Protein AF-A0A7W0VH31-F1 (afdb_monomer_lite)

Structure (mmCIF, N/CA/C/O backbone):
data_AF-A0A7W0VH31-F1
#
_entry.id   AF-A0A7W0VH31-F1
#
loop_
_atom_site.group_PDB
_atom_site.id
_atom_site.type_symbol
_atom_site.label_atom_id
_atom_site.label_alt_id
_atom_site.label_comp_id
_atom_site.label_asym_id
_atom_site.label_entity_id
_atom_site.label_seq_id
_atom_site.pdbx_PDB_ins_code
_atom_site.Cartn_x
_atom_site.Cartn_y
_atom_site.Cartn_z
_atom_site.occupancy
_atom_site.B_iso_or_equiv
_atom_site.auth_seq_id
_atom_site.auth_comp_id
_atom_site.auth_asym_id
_atom_site.auth_atom_id
_atom_site.pdbx_PDB_model_num
ATOM 1 N N . MET A 1 1 ? -45.702 10.920 49.585 1.00 60.50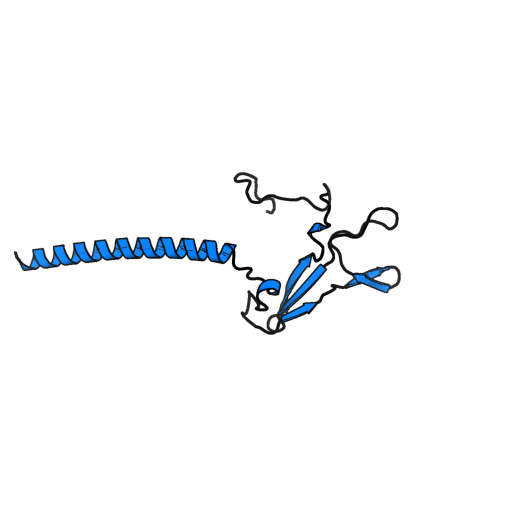 1 MET A N 1
ATOM 2 C CA . MET A 1 1 ? -44.792 11.987 49.099 1.00 60.50 1 MET A CA 1
ATOM 3 C C . MET A 1 1 ? -43.338 11.525 49.019 1.00 60.50 1 MET A C 1
ATOM 5 O O . MET A 1 1 ? -42.729 11.800 47.999 1.00 60.50 1 MET A O 1
ATOM 9 N N . ALA A 1 2 ? -42.807 10.772 49.992 1.00 59.66 2 ALA A N 1
ATOM 10 C CA . ALA A 1 2 ? -41.424 10.267 49.955 1.00 59.66 2 ALA A CA 1
ATOM 11 C C . ALA A 1 2 ? -41.092 9.397 48.720 1.00 59.66 2 ALA A C 1
ATOM 13 O O . ALA A 1 2 ? -40.072 9.598 48.079 1.00 59.66 2 ALA A O 1
ATOM 14 N N . GLU A 1 3 ? -41.989 8.497 48.310 1.00 61.94 3 GLU A N 1
ATOM 15 C CA . GLU A 1 3 ? -41.738 7.532 47.221 1.00 61.94 3 GLU A CA 1
ATOM 16 C C . GLU A 1 3 ? -41.593 8.152 45.815 1.00 61.94 3 GLU A C 1
ATOM 18 O O . GLU A 1 3 ? -41.022 7.541 44.917 1.00 61.94 3 GLU A O 1
ATOM 23 N N . ARG A 1 4 ? -42.108 9.373 45.614 1.00 68.00 4 ARG A N 1
ATOM 24 C CA . ARG A 1 4 ? -41.952 10.130 44.360 1.00 68.00 4 ARG A CA 1
ATOM 25 C C . ARG A 1 4 ? -40.615 10.884 44.332 1.00 68.00 4 ARG A C 1
ATOM 27 O O . ARG A 1 4 ? -39.985 10.930 43.289 1.00 68.00 4 ARG A O 1
ATOM 34 N N . SER A 1 5 ? -40.161 11.356 45.498 1.00 66.94 5 SER A N 1
ATOM 35 C CA . SER A 1 5 ? -38.860 12.016 45.696 1.00 66.94 5 SER A CA 1
ATOM 36 C C . SER A 1 5 ? -37.687 11.076 45.407 1.00 66.94 5 SER A C 1
ATOM 38 O O . SER A 1 5 ? -36.781 11.453 44.678 1.00 66.94 5 SER A O 1
ATOM 40 N N . TYR A 1 6 ? -37.748 9.829 45.894 1.00 66.94 6 TYR A N 1
ATOM 41 C CA . TYR A 1 6 ? -36.705 8.826 45.632 1.00 66.94 6 TYR A CA 1
ATOM 42 C C . TYR A 1 6 ? -36.579 8.480 44.140 1.00 66.94 6 TYR A C 1
ATOM 44 O O . TYR A 1 6 ? -35.477 8.390 43.616 1.00 66.94 6 TYR A O 1
ATOM 52 N N . ARG A 1 7 ? -37.703 8.373 43.417 1.00 78.69 7 ARG A N 1
ATOM 53 C CA . ARG A 1 7 ? -37.676 8.106 41.967 1.00 78.69 7 ARG A CA 1
ATOM 54 C C . ARG A 1 7 ? -37.123 9.282 41.163 1.00 78.69 7 ARG A C 1
ATOM 56 O O . ARG A 1 7 ? -36.464 9.059 40.154 1.00 78.69 7 ARG A O 1
ATOM 63 N N . ASP A 1 8 ? -37.395 10.514 41.585 1.00 82.38 8 ASP A N 1
ATOM 64 C CA . ASP A 1 8 ? -36.890 11.707 40.901 1.00 82.38 8 ASP A CA 1
ATOM 65 C C . ASP A 1 8 ? -35.369 11.867 41.102 1.00 82.38 8 ASP A C 1
ATOM 67 O O . ASP A 1 8 ? -34.663 12.236 40.160 1.00 82.38 8 ASP A O 1
ATOM 71 N N . GLU A 1 9 ? -34.852 11.507 42.282 1.00 83.00 9 GLU A N 1
ATOM 72 C CA . GLU A 1 9 ? -33.411 11.445 42.571 1.00 83.00 9 GLU A CA 1
ATOM 73 C C . GLU A 1 9 ? -32.706 10.352 41.752 1.00 83.00 9 GLU A C 1
ATOM 75 O O . GLU A 1 9 ? -31.686 10.626 41.116 1.00 83.00 9 GLU A O 1
ATOM 80 N N . ASP A 1 10 ? -33.294 9.156 41.661 1.00 89.12 10 ASP A N 1
ATOM 81 C CA . ASP A 1 10 ? -32.757 8.059 40.847 1.00 89.12 10 ASP A CA 1
ATOM 82 C C . ASP A 1 10 ? -32.737 8.412 39.348 1.00 89.12 10 ASP A C 1
ATOM 84 O O . ASP A 1 10 ? -31.766 8.142 38.639 1.00 89.12 10 ASP A O 1
ATOM 88 N N . ILE A 1 11 ? -33.786 9.073 38.846 1.00 90.75 11 ILE A N 1
ATOM 89 C CA . ILE A 1 11 ? -33.857 9.523 37.447 1.00 90.75 11 ILE A CA 1
ATOM 90 C C . ILE A 1 11 ? -32.797 10.596 37.161 1.00 90.75 11 ILE A C 1
ATOM 92 O O . ILE A 1 11 ? -32.194 10.589 36.083 1.00 90.75 11 ILE A O 1
ATOM 96 N N . ALA A 1 12 ? -32.553 11.519 38.093 1.00 90.50 12 ALA A N 1
ATOM 97 C CA . ALA A 1 12 ? -31.506 12.530 37.955 1.00 90.50 12 ALA A CA 1
ATOM 98 C C . ALA A 1 12 ? -30.097 11.910 37.961 1.00 90.50 12 ALA A C 1
ATOM 100 O O . ALA A 1 12 ? -29.257 12.283 37.132 1.00 90.50 12 ALA A O 1
ATOM 101 N N . ALA A 1 13 ? -29.855 10.927 38.832 1.00 92.12 13 ALA A N 1
ATOM 102 C CA . ALA A 1 13 ? -28.597 10.185 38.877 1.00 92.12 13 ALA A CA 1
ATOM 103 C C . ALA A 1 13 ? -28.344 9.430 37.561 1.00 92.12 13 ALA A C 1
ATOM 105 O O . ALA A 1 13 ? -27.297 9.606 36.936 1.00 92.12 13 ALA A O 1
ATOM 106 N N . LEU A 1 14 ? -29.344 8.692 37.069 1.00 92.25 14 LEU A N 1
ATOM 107 C CA . LEU A 1 14 ? -29.249 7.943 35.811 1.00 92.25 14 LEU A CA 1
ATOM 108 C C . LEU A 1 14 ? -29.029 8.847 34.590 1.00 92.25 14 LEU A C 1
ATOM 110 O O . LEU A 1 14 ? -28.305 8.480 33.665 1.00 92.25 14 LEU A O 1
ATOM 114 N N . ARG A 1 15 ? -29.630 10.043 34.564 1.00 94.69 15 ARG A N 1
ATOM 115 C CA . ARG A 1 15 ? -29.394 11.026 33.491 1.00 94.69 15 ARG A CA 1
ATOM 116 C C . ARG A 1 15 ? -27.954 11.526 33.487 1.00 94.69 15 ARG A C 1
ATOM 118 O O . ARG A 1 15 ? -27.352 11.607 32.421 1.00 94.69 15 ARG A O 1
ATOM 125 N N . THR A 1 16 ? -27.411 11.801 34.668 1.00 94.88 16 THR A N 1
ATOM 126 C CA . THR A 1 16 ? -26.021 12.244 34.831 1.00 94.88 16 THR A CA 1
ATOM 127 C C . THR A 1 16 ? -25.046 11.166 34.357 1.00 94.88 16 THR A C 1
ATOM 129 O O . THR A 1 16 ? -24.107 11.453 33.616 1.00 94.88 16 THR A O 1
ATOM 132 N N . GLU A 1 17 ? -25.304 9.909 34.714 1.00 94.69 17 GLU A N 1
ATOM 133 C CA . GLU A 1 17 ? -24.481 8.777 34.288 1.00 94.69 17 GLU A CA 1
ATOM 134 C C . GLU A 1 17 ? -24.564 8.534 32.772 1.00 94.69 17 GLU A C 1
ATOM 136 O O . GLU A 1 17 ? -23.543 8.318 32.119 1.00 94.69 17 GLU A O 1
ATOM 141 N N . LEU A 1 18 ? -25.754 8.661 32.173 1.00 96.00 18 LEU A N 1
ATOM 142 C CA . LEU A 1 18 ? -25.927 8.578 30.718 1.00 96.00 18 LEU A CA 1
ATOM 143 C C . LEU A 1 18 ? -25.160 9.670 29.969 1.00 96.00 18 LEU A C 1
ATOM 145 O O . LEU A 1 18 ? -24.614 9.411 28.897 1.00 96.00 18 LEU A O 1
ATOM 149 N N . GLU A 1 19 ? -25.127 10.886 30.503 1.00 96.00 19 GLU A N 1
ATOM 150 C CA . GLU A 1 19 ? -24.404 12.004 29.898 1.00 96.00 19 GLU A CA 1
ATOM 151 C C . GLU A 1 19 ? -22.886 11.793 29.984 1.00 96.00 19 GLU A C 1
ATOM 153 O O . GLU A 1 19 ? -22.181 11.947 28.983 1.00 96.00 19 GLU A O 1
ATOM 158 N N . ALA A 1 20 ? -22.398 11.310 31.130 1.00 94.00 20 ALA A N 1
ATOM 159 C CA . ALA A 1 20 ? -21.000 10.927 31.310 1.00 94.00 20 ALA A CA 1
ATOM 160 C C . ALA A 1 20 ? -20.581 9.787 30.362 1.00 94.00 20 ALA A C 1
ATOM 162 O O . ALA A 1 20 ? -19.540 9.873 29.705 1.00 94.00 20 ALA A O 1
ATOM 163 N N . LEU A 1 21 ? -21.412 8.747 30.225 1.00 95.62 21 LEU A N 1
ATOM 164 C CA . LEU A 1 21 ? -21.158 7.633 29.308 1.00 95.62 21 LEU A CA 1
ATOM 165 C C . LEU A 1 21 ? -21.167 8.079 27.843 1.00 95.62 21 LEU A C 1
ATOM 167 O O . LEU A 1 21 ? -20.303 7.661 27.074 1.00 95.62 21 LEU A O 1
ATOM 171 N N . ARG A 1 22 ? -22.093 8.958 27.442 1.00 96.81 22 ARG A N 1
ATOM 172 C CA . ARG A 1 22 ? -22.106 9.538 26.086 1.00 96.81 22 ARG A CA 1
ATOM 173 C C . ARG A 1 22 ? -20.844 10.348 25.806 1.00 96.81 22 ARG A C 1
ATOM 175 O O . ARG A 1 22 ? -20.280 10.219 24.720 1.00 96.81 22 ARG A O 1
ATOM 182 N N . GLY A 1 23 ? -20.378 11.122 26.787 1.00 94.69 23 GLY A N 1
ATOM 183 C CA . GLY A 1 23 ? -19.105 11.834 26.711 1.00 94.69 23 GLY A CA 1
ATOM 184 C C . GLY A 1 23 ? -17.933 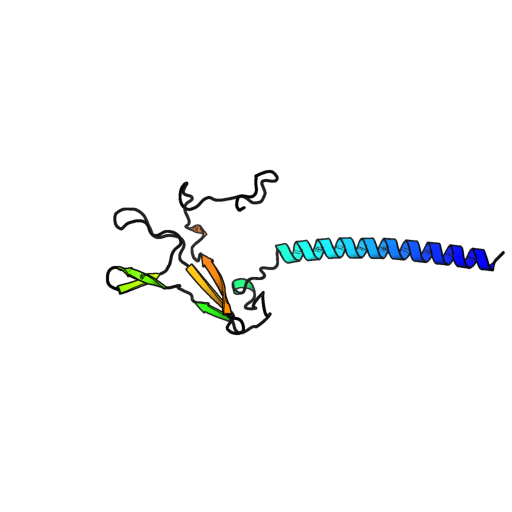10.878 26.487 1.00 94.69 23 GLY A C 1
ATOM 185 O O . GLY A 1 23 ? -17.191 11.037 25.519 1.00 94.69 23 GLY A O 1
ATOM 186 N N . LEU A 1 24 ? -17.824 9.826 27.303 1.00 94.62 24 LEU A N 1
ATOM 187 C CA . LEU A 1 24 ? -16.785 8.798 27.165 1.00 94.62 24 LEU A CA 1
ATOM 188 C C . LEU A 1 24 ? -16.815 8.103 25.800 1.00 94.62 24 LEU A C 1
ATOM 190 O O . LEU A 1 24 ? -15.768 7.949 25.177 1.00 94.62 24 LEU A O 1
ATOM 194 N N . VAL A 1 25 ? -17.998 7.729 25.305 1.00 96.56 25 VAL A N 1
ATOM 195 C CA . VAL A 1 25 ? -18.150 7.110 23.979 1.00 96.56 25 VAL A CA 1
ATOM 196 C C . VAL A 1 25 ? -17.692 8.058 22.871 1.00 96.56 25 VAL A C 1
ATOM 198 O O . VAL A 1 25 ? -17.008 7.618 21.952 1.00 96.56 25 VAL A O 1
ATOM 201 N N . SER A 1 26 ? -18.012 9.353 22.960 1.00 93.19 26 SER A N 1
ATOM 202 C CA . SER A 1 26 ? -17.573 10.332 21.956 1.00 93.19 26 SER A CA 1
ATOM 203 C C . SER A 1 26 ? -16.051 10.503 21.924 1.00 93.19 26 SER A C 1
ATOM 205 O O . SER A 1 26 ? -15.456 10.555 20.847 1.00 93.19 26 SER A O 1
ATOM 207 N N . THR A 1 27 ? -15.408 10.515 23.095 1.00 94.69 27 THR A N 1
ATOM 208 C CA . THR A 1 27 ? -13.949 10.576 23.215 1.00 94.69 27 THR A CA 1
ATOM 209 C C . THR A 1 27 ? -13.307 9.321 22.641 1.00 94.69 27 THR A C 1
ATOM 211 O O . THR A 1 27 ? -12.380 9.417 21.840 1.00 94.69 27 THR A O 1
ATOM 214 N N . LEU A 1 28 ? -13.841 8.148 22.986 1.00 92.88 28 LEU A N 1
ATOM 215 C CA . LEU A 1 28 ? -13.322 6.875 22.501 1.00 92.88 28 LEU A CA 1
ATOM 216 C C . LEU A 1 28 ? -13.483 6.741 20.977 1.00 92.88 28 LEU A C 1
ATOM 218 O O . LEU A 1 28 ? -12.573 6.253 20.315 1.00 92.88 28 LEU A O 1
ATOM 222 N N . ASP A 1 29 ? -14.594 7.212 20.398 1.00 90.44 29 ASP A N 1
ATOM 223 C CA . ASP A 1 29 ? -14.788 7.237 18.939 1.00 90.44 29 ASP A CA 1
ATOM 224 C C . ASP A 1 29 ? -13.747 8.133 18.253 1.00 90.44 29 ASP A C 1
ATOM 226 O O . ASP A 1 29 ? -13.148 7.746 17.249 1.00 90.44 29 ASP A O 1
ATOM 230 N N . ALA A 1 30 ? -13.462 9.306 18.826 1.00 84.25 30 ALA A N 1
ATOM 231 C CA . ALA A 1 30 ? -12.433 10.204 18.310 1.00 84.25 30 ALA A CA 1
ATOM 232 C C . ALA A 1 30 ? -11.027 9.586 18.398 1.00 84.25 30 ALA A C 1
ATOM 234 O O . ALA A 1 30 ? -10.243 9.699 17.454 1.00 84.25 30 ALA A O 1
ATOM 235 N N . GLU A 1 31 ? -10.707 8.905 19.497 1.00 83.88 31 GLU A N 1
ATOM 236 C CA . GLU A 1 31 ? -9.436 8.198 19.669 1.00 83.88 31 GLU A CA 1
ATOM 237 C C . GLU A 1 31 ? -9.299 7.019 18.706 1.00 83.88 31 GLU A C 1
ATOM 239 O O . GLU A 1 31 ? -8.253 6.869 18.078 1.00 83.88 31 GLU A O 1
ATOM 244 N N . VAL A 1 32 ? -10.357 6.227 18.516 1.00 83.00 32 VAL A N 1
ATOM 245 C CA . VAL A 1 32 ? -10.380 5.129 17.541 1.00 83.00 32 VAL A CA 1
ATOM 246 C C . VAL A 1 32 ? -10.202 5.659 16.122 1.00 83.00 32 VAL A C 1
ATOM 248 O O . VAL A 1 32 ? -9.420 5.083 15.372 1.00 83.00 32 VAL A O 1
ATOM 251 N N . ARG A 1 33 ? -10.851 6.769 15.750 1.00 75.56 33 ARG A N 1
ATOM 252 C CA . ARG A 1 33 ? -10.660 7.401 14.432 1.00 75.56 33 ARG A CA 1
ATOM 253 C C . ARG A 1 33 ? -9.227 7.881 14.229 1.00 75.56 33 ARG A C 1
ATOM 255 O O . ARG A 1 33 ? -8.645 7.599 13.186 1.00 75.56 33 ARG A O 1
ATOM 262 N N . ARG A 1 34 ? -8.631 8.548 15.223 1.00 69.75 34 ARG A N 1
ATOM 263 C CA . ARG A 1 34 ? -7.219 8.970 15.163 1.00 69.75 34 ARG A CA 1
ATOM 264 C C . ARG A 1 34 ? -6.276 7.771 15.092 1.00 69.75 34 ARG A C 1
ATOM 266 O O . ARG A 1 34 ? -5.345 7.762 14.298 1.00 69.75 34 ARG A O 1
ATOM 273 N N . ALA A 1 35 ? -6.535 6.726 15.874 1.00 65.75 35 ALA A N 1
ATOM 274 C CA . ALA A 1 35 ? -5.757 5.496 15.819 1.00 65.75 35 ALA A CA 1
ATOM 275 C C . ALA A 1 35 ? -5.895 4.815 14.450 1.00 65.75 35 ALA A C 1
ATOM 277 O O . ALA A 1 35 ? -4.899 4.396 13.883 1.00 65.75 35 ALA A O 1
ATOM 278 N N . GLN A 1 36 ? -7.089 4.761 13.861 1.00 64.62 36 GLN A N 1
ATOM 279 C CA . GLN A 1 36 ? -7.296 4.236 12.508 1.00 64.62 36 GLN A CA 1
ATOM 280 C C . GLN A 1 36 ? -6.590 5.063 11.426 1.00 64.62 36 GLN A C 1
ATOM 282 O O . GLN A 1 36 ? -6.187 4.493 10.418 1.00 64.62 36 GLN A O 1
ATOM 287 N N . GLN A 1 37 ? -6.412 6.371 11.633 1.00 59.75 37 GLN A N 1
ATOM 288 C CA . GLN A 1 37 ? -5.629 7.230 10.737 1.00 59.75 37 GLN A CA 1
ATOM 289 C C . GLN A 1 37 ? -4.116 6.952 10.813 1.00 59.75 37 GLN A C 1
ATOM 291 O O . GLN A 1 37 ? -3.419 7.181 9.831 1.00 59.75 37 GLN A O 1
ATOM 296 N N . HIS A 1 38 ? -3.611 6.437 11.942 1.00 51.03 38 HIS A N 1
ATOM 297 C CA . HIS A 1 38 ? -2.178 6.180 12.166 1.00 51.03 38 HIS A CA 1
ATOM 298 C C . HIS A 1 38 ? -1.774 4.700 12.161 1.00 51.03 38 HIS A C 1
ATOM 300 O O . HIS A 1 38 ? -0.592 4.375 12.076 1.00 51.03 38 HIS A O 1
ATOM 306 N N . VAL A 1 39 ? -2.729 3.783 12.282 1.00 58.53 39 VAL A N 1
ATOM 307 C CA . VAL A 1 39 ? -2.474 2.351 12.179 1.00 58.53 39 VAL A CA 1
ATOM 308 C C . VAL A 1 39 ? -2.409 2.035 10.692 1.00 58.53 39 VAL A C 1
ATOM 310 O O . VAL A 1 39 ? -3.441 1.949 10.036 1.00 58.53 39 VAL A O 1
ATOM 313 N N . ASP A 1 40 ? -1.199 1.849 10.164 1.00 61.72 40 ASP A N 1
ATOM 314 C CA . ASP A 1 40 ? -0.958 1.326 8.818 1.00 61.72 40 ASP A CA 1
ATOM 315 C C . ASP A 1 40 ? -1.647 -0.040 8.671 1.00 61.72 40 ASP A C 1
ATOM 317 O O . ASP A 1 40 ? -1.038 -1.082 8.905 1.00 61.72 40 ASP A O 1
ATOM 321 N N . LEU A 1 41 ? -2.940 -0.064 8.317 1.00 75.19 41 LEU A N 1
ATOM 322 C CA . LEU A 1 41 ? -3.772 -1.262 8.100 1.00 75.19 41 LEU A CA 1
ATOM 323 C C . LEU A 1 41 ? -3.396 -1.987 6.799 1.00 75.19 41 LEU A C 1
ATOM 325 O O . LEU A 1 41 ? -4.243 -2.533 6.089 1.00 75.19 41 LEU A O 1
ATOM 329 N N . THR A 1 42 ? -2.119 -1.949 6.461 1.00 89.44 42 THR A N 1
ATOM 330 C CA . THR A 1 42 ? -1.566 -2.476 5.232 1.00 89.44 42 THR A CA 1
ATOM 331 C C . THR A 1 42 ? -0.915 -3.814 5.529 1.00 89.44 42 THR A C 1
ATOM 333 O O . THR A 1 42 ? -0.366 -4.064 6.609 1.00 89.44 42 THR A O 1
ATOM 336 N N . MET A 1 43 ? -0.955 -4.707 4.551 1.00 93.88 43 MET A N 1
ATOM 337 C CA . MET A 1 43 ? -0.232 -5.967 4.627 1.00 93.88 43 MET A CA 1
ATOM 338 C C . MET A 1 43 ? 1.278 -5.738 4.727 1.00 93.88 43 MET A C 1
ATOM 340 O O . MET A 1 43 ? 1.951 -6.538 5.371 1.00 93.88 43 MET A O 1
ATOM 344 N N . ARG A 1 44 ? 1.790 -4.634 4.166 1.00 92.69 44 ARG A N 1
ATOM 345 C CA . ARG A 1 44 ? 3.192 -4.215 4.289 1.00 92.69 44 ARG A CA 1
ATOM 346 C C . ARG A 1 44 ? 3.590 -3.926 5.736 1.00 92.69 44 ARG A C 1
ATOM 348 O O . ARG A 1 44 ? 4.612 -4.430 6.188 1.00 92.69 44 ARG A O 1
ATOM 355 N N . GLY A 1 45 ? 2.783 -3.152 6.462 1.00 89.62 45 GLY A N 1
ATOM 356 C CA . GLY A 1 45 ? 3.090 -2.752 7.837 1.00 89.62 45 GLY A CA 1
ATOM 357 C C . GLY A 1 45 ? 2.831 -3.844 8.877 1.00 89.62 45 GLY A C 1
ATOM 358 O O . GLY A 1 45 ? 3.557 -3.942 9.862 1.00 89.62 45 GLY A O 1
ATOM 359 N N . GLN A 1 46 ? 1.809 -4.684 8.673 1.00 89.81 46 GLN A N 1
ATOM 360 C CA . GLN A 1 46 ? 1.317 -5.593 9.723 1.00 89.81 46 GLN A CA 1
ATOM 361 C C . GLN A 1 46 ? 1.426 -7.083 9.400 1.00 89.81 46 GLN A C 1
ATOM 363 O O . GLN A 1 46 ? 1.109 -7.911 10.258 1.00 89.81 46 GLN A O 1
ATOM 368 N N . LEU A 1 47 ? 1.786 -7.450 8.164 1.00 93.25 47 LEU A N 1
ATOM 369 C CA . LEU A 1 47 ? 1.727 -8.832 7.667 1.00 93.25 47 LEU A CA 1
ATOM 370 C C . LEU A 1 47 ? 0.378 -9.510 7.979 1.00 93.25 47 LEU A C 1
ATOM 372 O O . LEU A 1 47 ? 0.287 -10.705 8.279 1.00 93.25 47 LEU A O 1
ATOM 376 N N . ARG A 1 48 ? -0.701 -8.725 7.897 1.00 94.00 48 ARG A N 1
ATOM 377 C CA . ARG A 1 48 ? -2.072 -9.169 8.134 1.00 94.00 48 ARG A CA 1
ATOM 378 C C . ARG A 1 48 ? -3.008 -8.563 7.102 1.00 94.00 48 ARG A C 1
ATOM 380 O O . ARG A 1 48 ? -2.984 -7.366 6.852 1.00 94.00 48 ARG A O 1
ATOM 387 N N . CYS A 1 49 ? -3.862 -9.396 6.518 1.00 93.56 49 CYS A N 1
ATOM 388 C CA . CYS A 1 49 ? -4.811 -8.954 5.506 1.00 93.56 49 CYS A CA 1
ATOM 389 C C . CYS A 1 49 ? -5.932 -8.113 6.126 1.00 93.56 49 CYS A C 1
ATOM 391 O O . CYS A 1 49 ? -6.643 -8.592 7.011 1.00 93.56 49 CYS A O 1
ATOM 393 N N . ARG A 1 50 ? -6.154 -6.903 5.608 1.00 90.75 50 ARG A N 1
ATOM 394 C CA . ARG A 1 50 ? -7.253 -6.029 6.048 1.00 90.75 50 ARG A CA 1
ATOM 395 C C . ARG A 1 50 ? -8.652 -6.558 5.718 1.00 90.75 50 ARG A C 1
ATOM 397 O O . ARG A 1 50 ? -9.591 -6.268 6.448 1.00 90.75 50 ARG A O 1
ATOM 404 N N . ALA A 1 51 ? -8.791 -7.368 4.664 1.00 90.56 51 ALA A N 1
ATOM 405 C CA . ALA A 1 51 ? -10.084 -7.918 4.251 1.00 90.56 51 ALA A CA 1
ATOM 406 C C . ALA A 1 51 ? -10.495 -9.145 5.081 1.00 90.56 51 ALA A C 1
ATOM 408 O O . ALA A 1 51 ? -11.584 -9.176 5.644 1.00 90.56 51 ALA A O 1
ATOM 409 N N . CYS A 1 52 ? -9.624 -10.156 5.191 1.00 93.25 52 CYS A N 1
ATOM 410 C CA . CYS A 1 52 ? -9.977 -11.437 5.821 1.00 93.25 52 CYS A CA 1
ATOM 411 C C . CYS A 1 52 ? -9.234 -11.725 7.135 1.00 93.25 52 CYS A C 1
ATOM 413 O O . CYS A 1 52 ? -9.399 -12.796 7.716 1.00 93.25 52 CYS A O 1
ATOM 415 N N . ARG A 1 53 ? -8.371 -10.808 7.599 1.00 93.50 53 ARG A N 1
ATOM 416 C CA . ARG A 1 53 ? -7.527 -10.944 8.805 1.00 93.50 53 ARG A CA 1
ATOM 417 C C . ARG A 1 53 ? -6.510 -12.092 8.783 1.00 93.50 53 ARG A C 1
ATOM 419 O O . ARG A 1 53 ? -5.864 -12.323 9.812 1.00 93.50 53 ARG A O 1
ATOM 426 N N . GLY A 1 54 ? -6.345 -12.776 7.648 1.00 94.25 54 GLY A N 1
ATOM 427 C CA . GLY A 1 54 ? -5.355 -13.836 7.445 1.00 94.25 54 GLY A CA 1
ATOM 428 C C . GLY A 1 54 ? -3.918 -13.333 7.607 1.00 94.25 54 GLY A C 1
ATOM 429 O O . GLY A 1 54 ? -3.636 -12.161 7.362 1.00 94.25 54 GLY A O 1
ATOM 430 N N . ARG A 1 55 ? -3.016 -14.225 8.035 1.00 95.94 55 ARG A N 1
ATOM 431 C CA . ARG A 1 55 ? -1.603 -13.914 8.348 1.00 95.94 55 ARG A CA 1
ATOM 432 C C . ARG A 1 55 ? -0.598 -14.497 7.353 1.00 95.94 55 ARG A C 1
ATOM 434 O O . ARG A 1 55 ? 0.596 -14.257 7.465 1.00 95.94 55 ARG A O 1
ATOM 441 N N . ARG A 1 56 ? -1.063 -15.292 6.385 1.00 97.69 56 ARG A N 1
ATOM 442 C CA . ARG A 1 56 ? -0.208 -15.828 5.324 1.00 97.69 56 ARG A CA 1
ATOM 443 C C . ARG A 1 56 ? -0.129 -14.798 4.201 1.00 97.69 56 ARG A C 1
ATOM 445 O O . ARG A 1 56 ? -0.998 -14.777 3.330 1.00 97.69 56 ARG A O 1
ATOM 452 N N . ILE A 1 57 ? 0.871 -13.925 4.271 1.00 98.00 57 ILE A N 1
ATOM 453 C CA . ILE A 1 57 ? 1.097 -12.846 3.305 1.00 98.00 57 ILE A CA 1
ATOM 454 C C . ILE A 1 57 ? 2.315 -13.193 2.450 1.00 98.00 57 ILE A C 1
ATOM 456 O O . ILE A 1 57 ? 3.390 -13.455 2.982 1.00 98.00 57 ILE A O 1
ATOM 460 N N . GLY A 1 58 ? 2.134 -13.232 1.132 1.00 97.94 58 GLY A N 1
ATOM 461 C CA . GLY A 1 58 ? 3.226 -13.307 0.169 1.00 97.94 58 GLY A CA 1
ATOM 462 C C . GLY A 1 58 ? 3.742 -11.908 -0.151 1.00 97.94 58 GLY A C 1
ATOM 463 O O . GLY A 1 58 ? 2.942 -10.998 -0.355 1.00 97.94 58 GLY A O 1
ATOM 464 N N . HIS A 1 59 ? 5.060 -11.740 -0.208 1.00 98.00 59 HIS A N 1
ATOM 465 C CA . HIS A 1 59 ? 5.707 -10.516 -0.680 1.00 98.00 59 HIS A CA 1
ATOM 466 C C . HIS A 1 59 ? 6.320 -10.777 -2.052 1.00 98.00 59 HIS A C 1
ATOM 468 O O . HIS A 1 59 ? 7.078 -11.729 -2.237 1.00 98.00 59 HIS A O 1
ATOM 474 N N . VAL A 1 60 ? 5.959 -9.939 -3.013 1.00 97.31 60 VAL A N 1
ATOM 475 C CA . VAL A 1 60 ? 6.481 -9.941 -4.373 1.00 97.31 60 VAL A CA 1
ATOM 476 C C . VAL A 1 60 ? 7.341 -8.684 -4.507 1.00 97.31 60 VAL A C 1
ATOM 478 O O . VAL A 1 60 ? 6.800 -7.605 -4.750 1.00 97.31 60 VAL A O 1
ATOM 481 N N . PRO A 1 61 ? 8.670 -8.786 -4.332 1.00 95.31 61 PRO A N 1
ATOM 482 C CA . PRO A 1 61 ? 9.544 -7.614 -4.282 1.00 95.31 61 PRO A CA 1
ATOM 483 C C . PRO A 1 61 ? 9.673 -6.900 -5.632 1.00 95.31 61 PRO A C 1
ATOM 485 O O . PRO A 1 61 ? 10.138 -5.765 -5.671 1.00 95.31 61 PRO A O 1
ATOM 488 N N . LYS A 1 62 ? 9.315 -7.570 -6.733 1.00 95.38 62 LYS A N 1
ATOM 489 C CA . LYS A 1 62 ? 9.313 -7.049 -8.104 1.00 95.38 62 LYS A CA 1
ATOM 490 C C . LYS A 1 62 ? 8.073 -7.571 -8.815 1.00 95.38 62 LYS A C 1
ATOM 492 O O . LYS A 1 62 ? 7.967 -8.778 -9.039 1.00 95.38 62 LYS A O 1
ATOM 497 N N . VAL A 1 63 ? 7.145 -6.687 -9.158 1.00 94.75 63 VAL A N 1
ATOM 498 C CA . VAL A 1 63 ? 6.077 -7.026 -10.106 1.00 94.75 63 VAL A CA 1
ATOM 499 C C . VAL A 1 63 ? 6.691 -6.993 -11.498 1.00 94.75 63 VAL A C 1
ATOM 501 O O . VAL A 1 63 ? 7.375 -6.032 -11.824 1.00 94.75 63 VAL A O 1
ATOM 504 N N . LEU A 1 64 ? 6.514 -8.048 -12.289 1.00 93.00 64 LEU A N 1
ATOM 505 C CA . LEU A 1 64 ? 7.107 -8.140 -13.623 1.00 93.00 64 LEU A CA 1
ATOM 506 C C . LEU A 1 64 ? 6.065 -7.812 -14.692 1.00 93.00 64 LEU A C 1
ATOM 508 O O . LEU A 1 64 ? 4.925 -8.265 -14.597 1.00 93.00 64 LEU A O 1
ATOM 512 N N . ASP A 1 65 ? 6.489 -7.076 -15.710 1.00 88.56 65 ASP A N 1
ATOM 513 C CA . ASP A 1 65 ? 5.735 -6.795 -16.929 1.00 88.56 65 ASP A CA 1
ATOM 514 C C . ASP A 1 65 ? 6.485 -7.335 -18.159 1.00 88.56 65 ASP A C 1
ATOM 516 O O . ASP A 1 65 ? 7.676 -7.670 -18.086 1.00 88.56 65 ASP A O 1
ATOM 520 N N . ARG A 1 66 ? 5.789 -7.451 -19.292 1.00 85.69 66 ARG A N 1
ATOM 521 C CA . ARG A 1 66 ? 6.397 -7.855 -20.563 1.00 85.69 66 ARG A CA 1
ATOM 522 C C . ARG A 1 66 ? 7.181 -6.679 -21.145 1.00 85.69 66 ARG A C 1
ATOM 524 O O . ARG A 1 66 ? 6.602 -5.650 -21.476 1.00 85.69 66 ARG A O 1
ATOM 531 N N . GLY A 1 67 ? 8.489 -6.860 -21.274 1.00 79.50 67 GLY A N 1
ATOM 532 C CA . GLY A 1 67 ? 9.387 -5.938 -21.958 1.00 79.50 67 GLY A CA 1
ATOM 533 C C . GLY A 1 67 ? 9.529 -6.251 -23.447 1.00 79.50 67 GLY A C 1
ATOM 534 O O . GLY A 1 67 ? 8.862 -7.132 -24.005 1.00 79.50 67 GLY A O 1
ATOM 535 N N . GLU A 1 68 ? 10.433 -5.526 -24.100 1.00 77.38 68 GLU A N 1
ATOM 536 C CA . GLU A 1 68 ? 10.738 -5.723 -25.516 1.00 77.38 68 GLU A CA 1
ATOM 537 C C . GLU A 1 68 ? 11.359 -7.109 -25.759 1.00 77.38 68 GLU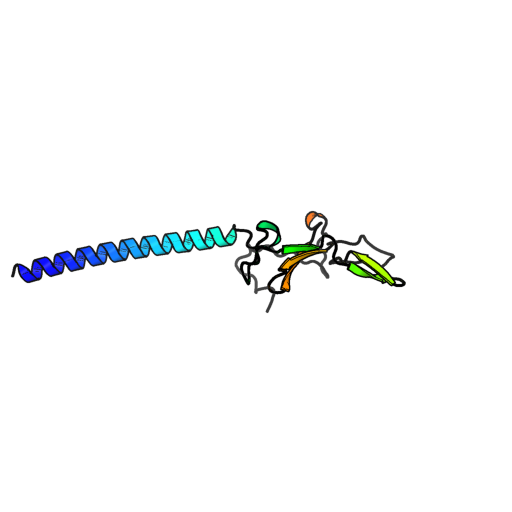 A C 1
ATOM 539 O O . GLU A 1 68 ? 12.135 -7.620 -24.945 1.00 77.38 68 GLU A O 1
ATOM 544 N N . GLY A 1 69 ? 10.980 -7.752 -26.867 1.00 77.88 69 GLY A N 1
ATOM 545 C CA . GLY A 1 69 ? 11.544 -9.043 -27.276 1.00 77.88 69 GLY A CA 1
ATOM 546 C C . GLY A 1 69 ? 11.320 -10.187 -26.280 1.00 77.88 69 GLY A C 1
ATOM 547 O O . GLY A 1 69 ? 12.192 -11.039 -26.140 1.00 77.88 69 GLY A O 1
ATOM 548 N N . ASP A 1 70 ? 10.183 -10.200 -25.575 1.00 79.62 70 ASP A N 1
ATOM 549 C CA . ASP A 1 70 ? 9.844 -11.181 -24.525 1.00 79.62 70 ASP A CA 1
ATOM 550 C C . ASP A 1 70 ? 10.730 -11.136 -23.273 1.00 79.62 70 ASP A C 1
ATOM 552 O O . ASP A 1 70 ? 10.705 -12.053 -22.442 1.00 79.62 70 ASP A O 1
ATOM 556 N N . SER A 1 71 ? 11.470 -10.044 -23.079 1.00 83.31 71 SER A N 1
ATOM 557 C CA . SER A 1 71 ? 12.126 -9.788 -21.801 1.00 83.31 71 SER A CA 1
ATOM 558 C C . SER A 1 71 ? 11.101 -9.592 -20.673 1.00 83.31 71 SER A C 1
ATOM 560 O O . SER A 1 71 ? 9.933 -9.253 -20.886 1.00 83.31 71 SER A O 1
ATOM 562 N N . ARG A 1 72 ? 11.536 -9.853 -19.437 1.00 86.69 72 ARG A N 1
ATOM 563 C CA . ARG A 1 72 ? 10.774 -9.536 -18.226 1.00 86.69 72 ARG A CA 1
ATOM 564 C C . ARG A 1 72 ? 11.409 -8.323 -17.579 1.00 86.69 72 ARG A C 1
ATOM 566 O O . ARG A 1 72 ? 12.581 -8.378 -17.215 1.00 86.69 72 ARG A O 1
ATOM 573 N N . GLU A 1 73 ? 10.626 -7.273 -17.405 1.00 89.12 73 GLU A N 1
ATOM 574 C CA . GLU A 1 73 ? 11.073 -6.030 -16.786 1.00 89.12 73 GLU A CA 1
ATOM 575 C C . GLU A 1 73 ? 10.304 -5.771 -15.498 1.00 89.12 73 GLU A C 1
ATOM 577 O O . GLU A 1 73 ? 9.156 -6.193 -15.360 1.00 89.12 73 GLU A O 1
ATOM 582 N N . ASP A 1 74 ? 10.913 -5.045 -14.563 1.00 91.62 74 ASP A N 1
ATOM 583 C CA . ASP A 1 74 ? 10.185 -4.558 -13.397 1.00 91.62 74 ASP A CA 1
ATOM 584 C 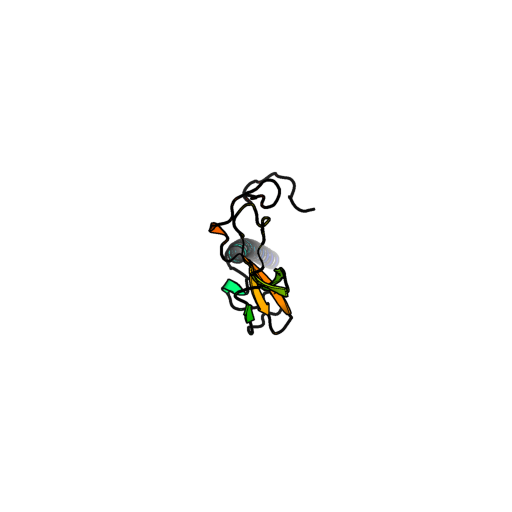C . ASP A 1 74 ? 9.069 -3.601 -13.879 1.00 91.62 74 ASP A C 1
ATOM 586 O O . ASP A 1 74 ? 9.282 -2.699 -14.695 1.00 91.62 74 ASP A O 1
ATOM 590 N N . MET A 1 75 ? 7.852 -3.822 -13.391 1.00 92.50 75 MET A N 1
ATOM 591 C CA . MET A 1 75 ? 6.710 -2.949 -13.618 1.00 92.50 75 MET A CA 1
ATOM 592 C C . MET A 1 75 ? 6.925 -1.652 -12.842 1.00 92.50 75 MET A C 1
ATOM 594 O O . MET A 1 75 ? 7.330 -1.669 -11.676 1.00 92.50 75 MET A O 1
ATOM 598 N N . ALA A 1 76 ? 6.639 -0.531 -13.490 1.00 91.44 76 ALA A N 1
ATOM 599 C CA . ALA A 1 76 ? 6.831 0.799 -12.942 1.00 91.44 76 ALA A CA 1
ATOM 600 C C . ALA A 1 76 ? 5.648 1.689 -13.330 1.00 91.44 76 ALA A C 1
ATOM 602 O O . ALA A 1 76 ? 5.004 1.438 -14.350 1.00 91.44 76 ALA A O 1
ATOM 603 N N . LEU A 1 77 ? 5.359 2.712 -12.525 1.00 89.50 77 LEU A N 1
ATOM 604 C CA . LEU A 1 77 ? 4.292 3.675 -12.820 1.00 89.50 77 LEU A CA 1
ATOM 605 C C . LEU A 1 77 ? 4.579 4.482 -14.087 1.00 89.50 77 LEU A C 1
ATOM 607 O O . LEU A 1 77 ? 3.655 4.817 -14.825 1.00 89.50 77 LEU A O 1
ATOM 611 N N . PHE A 1 78 ? 5.854 4.779 -14.340 1.00 84.75 78 PHE A N 1
ATOM 612 C CA . PHE A 1 78 ? 6.275 5.553 -15.493 1.00 84.75 78 PHE A CA 1
ATOM 613 C C . PHE A 1 78 ? 7.483 4.907 -16.171 1.00 84.75 78 PHE A C 1
ATOM 615 O O . PHE A 1 78 ? 8.559 4.788 -15.584 1.00 84.75 78 PHE A O 1
ATOM 622 N N . LYS A 1 79 ? 7.291 4.502 -17.429 1.00 80.31 79 LYS A N 1
ATOM 623 C CA . LYS A 1 79 ? 8.338 4.019 -18.332 1.00 80.31 79 LYS A CA 1
ATOM 624 C C . LYS A 1 79 ? 8.409 4.974 -19.519 1.00 80.31 79 LYS A C 1
ATOM 626 O O . LYS A 1 79 ? 7.569 4.871 -20.417 1.00 80.31 79 LYS A O 1
ATOM 631 N N . PRO A 1 80 ? 9.332 5.940 -19.530 1.00 73.62 80 PRO A N 1
ATOM 632 C CA . PRO A 1 80 ? 9.438 6.815 -20.677 1.00 73.62 80 PRO A CA 1
ATOM 633 C C . PRO A 1 80 ? 10.054 6.058 -21.868 1.00 73.62 80 PRO A C 1
ATOM 635 O O . PRO A 1 80 ? 10.640 4.985 -21.720 1.00 73.62 80 PRO A O 1
ATOM 638 N N . SER A 1 81 ? 9.864 6.580 -23.083 1.00 67.31 81 SER A N 1
ATOM 639 C CA . SER A 1 81 ? 10.406 5.964 -24.303 1.00 67.31 81 SER A CA 1
ATOM 640 C C . SER A 1 81 ? 11.934 5.851 -24.244 1.00 67.31 81 SER A C 1
ATOM 642 O O . SER A 1 81 ? 12.564 6.746 -23.695 1.00 67.31 81 SER A O 1
ATOM 644 N N . TRP A 1 82 ? 12.526 4.859 -24.923 1.00 59.25 82 TRP A N 1
ATOM 645 C CA . TRP A 1 82 ? 13.982 4.618 -25.023 1.00 59.25 82 TRP A CA 1
ATOM 646 C C . TRP A 1 82 ? 14.858 5.886 -25.151 1.00 59.25 82 TRP A C 1
ATOM 648 O O . TRP A 1 82 ? 15.985 5.912 -24.665 1.00 59.25 82 TRP A O 1
ATOM 658 N N . TRP A 1 83 ? 14.377 6.934 -25.830 1.00 53.12 83 TRP A N 1
ATOM 659 C CA . TRP A 1 83 ? 15.149 8.155 -26.092 1.00 53.12 83 TRP A CA 1
ATOM 660 C C . TRP A 1 83 ? 15.108 9.215 -24.984 1.00 53.12 83 TRP A C 1
ATOM 662 O O . TRP A 1 83 ? 15.872 10.175 -25.061 1.00 53.12 83 TRP A O 1
ATOM 672 N N . TYR A 1 84 ? 14.248 9.080 -23.972 1.00 54.06 84 TYR A N 1
ATOM 673 C CA . TYR A 1 84 ? 14.060 10.108 -22.950 1.00 54.06 84 TYR A CA 1
ATOM 674 C C . TYR A 1 84 ? 13.764 9.491 -21.588 1.00 54.06 84 TYR A C 1
ATOM 676 O O . TYR A 1 84 ? 12.872 8.670 -21.482 1.00 54.06 84 TYR A O 1
ATOM 684 N N . GLY A 1 85 ? 14.442 9.968 -20.544 1.00 67.69 85 GLY A N 1
ATOM 685 C CA . GLY A 1 85 ? 14.037 9.778 -19.149 1.00 67.69 85 GLY A CA 1
ATOM 686 C C . GLY A 1 85 ? 14.405 8.441 -18.501 1.00 67.69 85 GLY A C 1
ATOM 687 O O . GLY A 1 85 ? 14.752 7.461 -19.152 1.00 67.69 85 GLY A O 1
ATOM 688 N N . GLU A 1 86 ? 14.335 8.435 -17.173 1.00 78.69 86 GLU A N 1
ATOM 689 C CA . GLU A 1 86 ? 14.554 7.264 -16.325 1.00 78.69 86 GLU A CA 1
ATOM 690 C C . GLU A 1 86 ? 13.206 6.632 -15.949 1.00 78.69 86 GLU A C 1
ATOM 692 O O . GLU A 1 86 ? 12.227 7.345 -15.716 1.00 78.69 86 GLU A O 1
ATOM 697 N N . THR A 1 87 ? 13.149 5.300 -15.895 1.00 86.38 87 THR A N 1
ATOM 698 C CA . THR A 1 87 ? 11.983 4.559 -15.392 1.00 86.38 87 THR A CA 1
ATOM 699 C C . THR A 1 87 ? 11.799 4.831 -13.904 1.00 86.38 87 THR A C 1
ATOM 701 O O . THR A 1 87 ? 12.728 4.645 -13.120 1.00 86.38 87 THR A O 1
ATOM 704 N N . GLN A 1 88 ? 10.595 5.234 -13.505 1.00 89.00 88 GLN A N 1
ATOM 705 C CA . GLN A 1 88 ? 10.298 5.652 -12.137 1.00 89.00 88 GLN A CA 1
ATOM 706 C C . GLN A 1 88 ? 9.076 4.932 -11.574 1.00 89.00 88 GLN A C 1
ATOM 708 O O . GLN A 1 88 ? 8.105 4.638 -12.279 1.00 89.00 88 GLN A O 1
ATOM 713 N N . GLY A 1 89 ? 9.096 4.704 -10.263 1.00 91.50 89 GLY A N 1
ATOM 714 C CA . GLY A 1 89 ? 7.943 4.196 -9.539 1.00 91.50 89 GLY A CA 1
ATOM 715 C C . GLY A 1 89 ? 7.807 2.680 -9.628 1.00 91.50 89 GLY A C 1
ATOM 716 O O . GLY A 1 89 ? 6.733 2.179 -9.962 1.00 91.50 89 GLY A O 1
ATOM 717 N N . HIS A 1 90 ? 8.886 1.945 -9.369 1.00 94.25 90 HIS A N 1
ATOM 718 C CA . HIS A 1 90 ? 8.906 0.489 -9.447 1.00 94.25 90 HIS A CA 1
ATOM 719 C C . HIS A 1 90 ? 7.984 -0.153 -8.410 1.00 94.25 90 HIS A C 1
ATOM 721 O O . HIS A 1 90 ? 8.054 0.154 -7.215 1.00 94.25 90 HIS A O 1
ATOM 727 N N . LEU A 1 91 ? 7.182 -1.117 -8.857 1.00 95.81 91 LEU A N 1
ATOM 728 C CA . LEU A 1 91 ? 6.149 -1.731 -8.037 1.00 95.81 91 LEU A CA 1
ATOM 729 C C . LEU A 1 91 ? 6.630 -2.978 -7.284 1.00 95.81 91 LEU A C 1
ATOM 731 O O . LEU A 1 91 ? 7.290 -3.867 -7.831 1.00 95.81 91 LEU A O 1
ATOM 735 N N . GLU A 1 92 ? 6.201 -3.075 -6.030 1.00 97.00 92 GLU A N 1
ATOM 736 C CA . GLU A 1 92 ? 6.157 -4.306 -5.244 1.00 97.00 92 GLU A CA 1
ATOM 737 C C . GLU A 1 92 ? 4.713 -4.636 -4.848 1.00 97.00 92 GLU A C 1
ATOM 739 O O . GLU A 1 92 ? 3.837 -3.767 -4.857 1.00 97.00 92 GLU A O 1
ATOM 744 N N . ALA A 1 93 ? 4.454 -5.897 -4.495 1.00 97.62 93 ALA A N 1
ATOM 745 C CA . ALA A 1 93 ? 3.127 -6.338 -4.087 1.00 97.62 93 ALA A CA 1
ATOM 746 C C . ALA A 1 93 ? 3.142 -7.164 -2.801 1.00 97.62 93 ALA A C 1
ATOM 748 O O . ALA A 1 93 ? 4.046 -7.964 -2.555 1.00 97.62 93 ALA A O 1
ATOM 749 N N . TYR A 1 94 ? 2.076 -7.029 -2.019 1.00 97.75 94 TYR A N 1
ATOM 750 C CA . TYR A 1 94 ? 1.757 -7.908 -0.901 1.00 97.75 94 TYR A CA 1
ATOM 751 C C . TYR A 1 94 ? 0.443 -8.620 -1.204 1.00 97.75 94 TYR A C 1
ATOM 753 O O . TYR A 1 94 ? -0.550 -7.982 -1.548 1.00 97.75 94 TYR A O 1
ATOM 761 N N . VAL A 1 95 ? 0.434 -9.946 -1.094 1.00 98.12 95 VAL A N 1
ATOM 762 C CA . VAL A 1 95 ? -0.693 -10.796 -1.491 1.00 98.12 95 VAL A CA 1
ATOM 763 C C . VAL A 1 95 ? -1.170 -11.607 -0.297 1.00 98.12 95 VAL A C 1
ATOM 765 O O . VAL A 1 95 ? -0.409 -12.368 0.302 1.00 98.12 95 VAL A O 1
ATOM 768 N N . CYS A 1 96 ? -2.451 -11.504 0.046 1.00 97.94 96 CYS A N 1
ATOM 769 C CA . CYS A 1 96 ? -3.048 -12.405 1.019 1.00 97.94 96 CYS A CA 1
ATOM 770 C C . CYS A 1 96 ? -3.258 -13.785 0.394 1.00 97.94 96 CYS A C 1
ATOM 772 O O . CYS 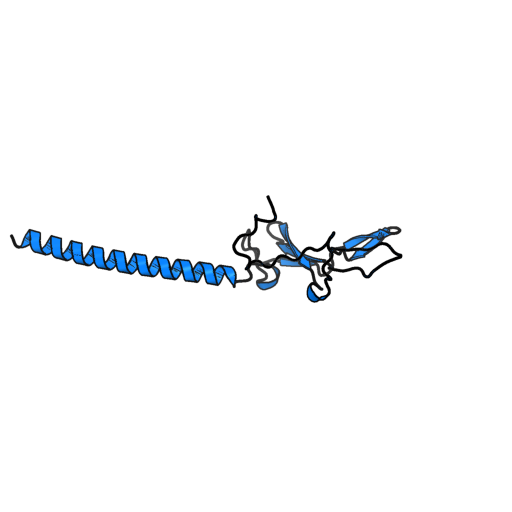A 1 96 ? -4.153 -13.977 -0.426 1.00 97.94 96 CYS A O 1
ATOM 774 N N . MET A 1 97 ? -2.521 -14.786 0.869 1.00 97.94 97 MET A N 1
ATOM 775 C CA . MET A 1 97 ? -2.627 -16.160 0.365 1.00 97.94 97 MET A CA 1
ATOM 776 C C . MET A 1 97 ? -3.925 -16.867 0.789 1.00 97.94 97 MET A C 1
ATOM 778 O O . MET A 1 97 ? -4.151 -18.007 0.398 1.00 97.94 97 MET A O 1
ATOM 782 N N . SER A 1 98 ? -4.753 -16.231 1.626 1.00 97.25 98 SER A N 1
ATOM 783 C CA . SER A 1 98 ? -6.038 -16.779 2.081 1.00 97.25 98 SER A CA 1
ATOM 784 C C . SER A 1 98 ? -7.226 -16.294 1.253 1.00 97.25 98 SER A C 1
ATOM 786 O O . SER A 1 98 ? -8.115 -17.088 0.975 1.00 97.25 98 SER A O 1
ATOM 788 N N . CYS A 1 99 ? -7.270 -15.008 0.889 1.00 96.94 99 CYS A N 1
ATOM 789 C CA . CYS A 1 99 ? -8.413 -14.421 0.172 1.00 96.94 99 CYS A CA 1
ATOM 790 C C . CYS A 1 99 ? -8.052 -13.771 -1.169 1.00 96.94 99 CYS A C 1
ATOM 792 O O . CYS A 1 99 ? -8.942 -13.291 -1.860 1.00 96.94 99 CYS A O 1
ATOM 794 N N . GLY A 1 100 ? -6.769 -13.728 -1.536 1.00 96.94 100 GLY A N 1
ATOM 795 C CA . GLY A 1 100 ? -6.316 -13.175 -2.811 1.00 96.94 100 GLY A CA 1
ATOM 796 C C . GLY A 1 100 ? -6.247 -11.648 -2.876 1.00 96.94 100 GLY A C 1
ATOM 797 O O . GLY A 1 100 ? -5.895 -11.128 -3.928 1.00 96.94 100 GLY A O 1
ATOM 798 N N . LEU A 1 101 ? -6.542 -10.913 -1.793 1.00 96.50 101 LEU A N 1
ATOM 799 C CA . LEU A 1 101 ? -6.352 -9.457 -1.766 1.00 96.50 101 LEU A CA 1
ATOM 800 C C . LEU A 1 101 ? -4.894 -9.104 -2.099 1.00 96.50 101 LEU A C 1
ATOM 802 O O . LEU A 1 101 ? -3.982 -9.653 -1.476 1.00 96.50 101 LEU A O 1
ATOM 806 N N . VAL A 1 102 ? -4.699 -8.157 -3.019 1.00 96.88 102 VAL A N 1
ATOM 807 C CA . VAL A 1 102 ? -3.388 -7.623 -3.410 1.00 96.88 102 VAL A CA 1
ATOM 808 C C . VAL A 1 102 ? -3.292 -6.149 -3.024 1.00 96.88 102 VAL A C 1
ATOM 810 O O . VAL A 1 102 ? -4.216 -5.375 -3.265 1.00 96.88 102 VAL A O 1
ATOM 813 N N . GLU A 1 103 ? -2.163 -5.767 -2.437 1.00 96.12 103 GLU A N 1
ATOM 814 C CA . GLU A 1 103 ? -1.758 -4.377 -2.229 1.00 96.12 103 GLU A CA 1
ATOM 815 C C . GLU A 1 103 ? -0.506 -4.093 -3.056 1.00 96.12 103 GLU A C 1
ATOM 817 O O . GLU A 1 103 ? 0.478 -4.823 -2.938 1.00 96.12 103 GLU A O 1
ATOM 822 N N . LEU A 1 104 ? -0.546 -3.037 -3.869 1.00 95.75 104 LEU A N 1
ATOM 823 C CA . LEU A 1 104 ? 0.583 -2.564 -4.666 1.00 95.75 104 LEU A CA 1
ATOM 824 C C . LEU A 1 104 ? 1.229 -1.353 -3.998 1.00 95.75 104 LEU A C 1
ATOM 826 O O . LEU A 1 104 ? 0.534 -0.484 -3.474 1.00 95.75 104 LEU A O 1
ATOM 830 N N . TRP A 1 105 ? 2.556 -1.310 -4.041 1.00 94.44 105 TRP A N 1
ATOM 831 C CA . TRP A 1 105 ? 3.371 -0.259 -3.445 1.00 94.44 105 TRP A CA 1
ATOM 832 C C . TRP A 1 105 ? 4.451 0.195 -4.408 1.00 94.44 105 TRP A C 1
ATOM 834 O O . TRP A 1 105 ? 5.021 -0.614 -5.136 1.00 94.44 105 TRP A O 1
ATOM 844 N N . VAL A 1 106 ? 4.773 1.483 -4.348 1.00 94.38 106 VAL A N 1
ATOM 845 C CA . VAL A 1 106 ? 5.932 2.049 -5.034 1.00 94.38 106 VAL A CA 1
ATOM 846 C C . VAL A 1 106 ? 7.150 1.932 -4.117 1.00 94.38 106 VAL A C 1
ATOM 848 O O . VAL A 1 106 ? 7.132 2.440 -2.994 1.00 94.38 106 VAL A O 1
ATOM 851 N N . ARG A 1 107 ? 8.208 1.254 -4.573 1.00 92.50 107 ARG A N 1
ATOM 852 C CA . ARG A 1 107 ? 9.433 1.025 -3.782 1.00 92.50 107 ARG A CA 1
ATOM 853 C C . ARG A 1 107 ? 10.290 2.277 -3.635 1.00 92.50 107 ARG A C 1
ATOM 855 O O . ARG A 1 107 ? 10.927 2.478 -2.608 1.00 92.50 107 ARG A O 1
ATOM 862 N N . ASP A 1 108 ? 10.302 3.098 -4.670 1.00 89.31 108 ASP A N 1
ATOM 863 C CA . ASP A 1 108 ? 11.161 4.260 -4.881 1.00 89.31 108 ASP A CA 1
ATOM 864 C C . ASP A 1 108 ? 10.337 5.554 -4.929 1.00 89.31 108 ASP A C 1
ATOM 866 O O . ASP A 1 108 ? 10.642 6.473 -5.680 1.00 89.31 108 ASP A O 1
ATOM 870 N N . ALA A 1 109 ? 9.294 5.648 -4.094 1.00 89.31 109 ALA A N 1
ATOM 871 C CA . ALA A 1 109 ? 8.369 6.785 -4.086 1.00 89.31 109 ALA A CA 1
ATOM 872 C C . ALA A 1 109 ? 9.074 8.146 -3.906 1.00 89.31 109 ALA A C 1
ATOM 874 O O . ALA A 1 109 ? 8.637 9.139 -4.471 1.00 89.31 109 ALA A O 1
ATOM 875 N N . GLY A 1 110 ? 10.187 8.192 -3.163 1.00 86.19 110 GLY A N 1
ATOM 876 C CA . GLY A 1 110 ? 10.983 9.412 -2.976 1.00 86.19 110 GLY A CA 1
ATOM 877 C C . GLY A 1 110 ? 11.802 9.848 -4.199 1.00 86.19 110 GLY A C 1
ATOM 878 O O . GLY A 1 110 ? 12.337 10.950 -4.193 1.00 86.19 110 GLY A O 1
ATOM 879 N N . ALA A 1 111 ? 11.914 9.001 -5.226 1.00 85.94 111 ALA A N 1
ATOM 880 C CA . ALA A 1 111 ? 12.556 9.325 -6.500 1.00 85.94 111 ALA A CA 1
ATOM 881 C C . ALA A 1 111 ? 11.545 9.763 -7.574 1.00 85.94 111 ALA A C 1
ATOM 883 O O . ALA A 1 111 ? 11.944 10.086 -8.691 1.00 85.94 111 ALA A O 1
ATOM 884 N N . LEU A 1 112 ? 10.247 9.760 -7.251 1.00 87.12 112 LEU A N 1
ATOM 885 C CA . LEU A 1 112 ? 9.211 10.202 -8.170 1.00 87.12 112 LEU A CA 1
ATOM 886 C C . LEU A 1 112 ? 9.323 11.706 -8.419 1.00 87.12 112 LEU A C 1
ATOM 888 O O . LEU A 1 112 ? 9.352 12.507 -7.483 1.00 87.12 112 LEU A O 1
ATOM 892 N N . VAL A 1 113 ? 9.332 12.079 -9.694 1.00 85.06 113 VAL A N 1
ATOM 893 C CA . VAL A 1 113 ? 9.304 13.476 -10.124 1.00 85.06 113 VAL A CA 1
ATOM 894 C C . VAL A 1 113 ? 7.894 13.819 -10.586 1.00 85.06 113 VAL A C 1
ATOM 896 O O . VAL A 1 113 ? 7.338 13.149 -11.456 1.00 85.06 113 VAL A O 1
ATOM 899 N N . GLU A 1 114 ? 7.313 14.865 -9.997 1.00 85.75 114 GLU A N 1
ATOM 900 C CA . GLU A 1 114 ? 5.998 15.365 -10.395 1.00 85.75 114 GLU A CA 1
ATOM 901 C C . GLU A 1 114 ? 5.989 15.741 -11.881 1.00 85.75 114 GLU A C 1
ATOM 903 O O . GLU A 1 114 ? 6.917 16.373 -12.397 1.00 85.75 114 GLU A O 1
ATOM 908 N N . HIS A 1 115 ? 4.917 15.367 -12.574 1.00 80.69 115 HIS A N 1
ATOM 909 C CA . HIS A 1 115 ? 4.738 15.706 -13.972 1.00 80.69 115 HIS A CA 1
ATOM 910 C C . HIS A 1 115 ? 3.270 15.911 -14.302 1.00 80.69 115 HIS A C 1
ATOM 912 O O . HIS A 1 115 ? 2.418 15.079 -13.993 1.00 80.69 115 HIS A O 1
ATOM 918 N N . LYS A 1 116 ? 3.004 16.988 -15.041 1.00 76.94 116 LYS A N 1
ATOM 919 C CA . LYS A 1 116 ? 1.657 17.491 -15.342 1.00 76.94 116 LYS A CA 1
ATOM 920 C C . LYS A 1 116 ? 0.719 16.445 -15.948 1.00 76.94 116 LYS A C 1
ATOM 922 O O . LYS A 1 116 ? -0.473 16.484 -15.679 1.00 76.94 116 LYS A O 1
ATOM 927 N N . ASP A 1 117 ? 1.269 15.519 -16.729 1.00 74.75 117 ASP A N 1
ATOM 928 C CA . ASP A 1 117 ? 0.479 14.544 -17.488 1.00 74.75 117 ASP A CA 1
ATOM 929 C C . ASP A 1 117 ? 0.411 13.136 -16.872 1.00 74.75 117 ASP A C 1
ATOM 931 O O . ASP A 1 117 ? -0.406 12.333 -17.313 1.00 74.75 117 ASP A O 1
ATOM 935 N N . PHE A 1 118 ? 1.263 12.791 -15.896 1.00 74.19 118 PHE A N 1
ATOM 936 C CA . PHE A 1 118 ? 1.375 11.394 -15.429 1.00 74.19 118 PHE A CA 1
ATOM 937 C C . PHE A 1 118 ? 1.588 11.195 -13.927 1.00 74.19 118 PHE A C 1
ATOM 939 O O . PHE A 1 118 ? 1.342 10.097 -13.433 1.00 74.19 118 PHE A O 1
ATOM 946 N N . LEU A 1 119 ? 2.000 12.223 -13.182 1.00 83.69 119 LEU A N 1
ATOM 947 C CA . LEU A 1 119 ? 2.058 12.170 -11.724 1.00 83.69 119 LEU A CA 1
ATOM 948 C C . LEU A 1 119 ? 1.693 13.539 -11.162 1.00 83.69 119 LEU A C 1
ATOM 950 O O . LEU A 1 119 ? 2.524 14.442 -11.140 1.00 83.69 119 LEU A O 1
ATOM 954 N N . ILE A 1 120 ? 0.450 13.665 -10.707 1.00 85.50 120 ILE A N 1
ATOM 955 C CA . ILE A 1 120 ? -0.079 14.870 -10.066 1.00 85.50 120 ILE A CA 1
ATOM 956 C C . ILE A 1 120 ? -0.089 14.620 -8.558 1.00 85.50 120 ILE A C 1
ATOM 958 O O . ILE A 1 120 ? -0.681 13.639 -8.098 1.00 85.50 120 ILE A O 1
ATOM 962 N N . VAL A 1 121 ? 0.575 15.485 -7.790 1.00 85.38 121 VAL A N 1
ATOM 963 C CA . VAL A 1 121 ? 0.612 15.373 -6.327 1.00 85.38 121 VAL A CA 1
ATOM 964 C C . VAL A 1 121 ? -0.548 16.168 -5.731 1.00 85.38 121 VAL A C 1
ATOM 966 O O . VAL A 1 121 ? -0.768 17.329 -6.066 1.00 85.38 121 VAL A O 1
ATOM 969 N N . HIS A 1 122 ? -1.307 15.534 -4.837 1.00 83.25 122 HIS A N 1
ATOM 970 C CA . HIS A 1 122 ? -2.389 16.177 -4.096 1.00 83.25 122 HIS A CA 1
ATOM 971 C C . HIS A 1 122 ? -2.057 16.196 -2.604 1.00 83.25 122 HIS A C 1
ATOM 973 O O . HIS A 1 122 ? -1.920 15.135 -1.994 1.00 83.25 122 HIS A O 1
ATOM 979 N N . ASP A 1 123 ? -2.005 17.387 -2.008 1.00 79.94 123 ASP A N 1
ATOM 980 C CA . ASP A 1 123 ? -1.915 17.549 -0.557 1.00 79.94 123 ASP A CA 1
ATOM 981 C C . ASP A 1 123 ? -3.313 17.490 0.071 1.00 79.94 123 ASP A C 1
ATOM 983 O O . ASP A 1 123 ? -4.181 18.329 -0.186 1.00 79.94 123 ASP A O 1
ATOM 987 N N . GLY A 1 124 ? -3.538 16.475 0.908 1.00 63.72 124 GLY A N 1
ATOM 988 C CA . GLY A 1 124 ? -4.837 16.188 1.527 1.00 63.72 124 GLY A CA 1
ATOM 989 C C . GLY A 1 124 ? -5.322 17.216 2.558 1.00 63.72 124 GLY A C 1
ATOM 990 O O . GLY A 1 124 ? -6.472 17.132 2.984 1.00 63.72 124 GLY A O 1
ATOM 991 N N . ASP A 1 125 ? -4.490 18.193 2.932 1.00 59.97 125 ASP A N 1
ATOM 992 C CA . ASP A 1 125 ? -4.837 19.264 3.879 1.00 59.97 125 ASP A CA 1
ATOM 993 C C . ASP A 1 125 ? -5.596 20.436 3.226 1.00 59.97 125 ASP A C 1
ATOM 995 O O . ASP A 1 125 ? -6.056 21.352 3.914 1.00 59.97 125 ASP A O 1
ATOM 999 N N . ALA A 1 126 ? -5.782 20.419 1.900 1.00 48.59 126 ALA A N 1
ATOM 1000 C CA . ALA A 1 126 ? -6.579 21.413 1.189 1.00 48.59 126 ALA A CA 1
ATOM 1001 C C . ALA A 1 126 ? -8.087 21.183 1.415 1.00 48.59 126 ALA A C 1
ATOM 1003 O O . ALA A 1 126 ? -8.810 20.653 0.568 1.00 48.59 126 ALA A O 1
ATOM 1004 N N . ALA A 1 127 ? -8.581 21.614 2.576 1.00 45.69 127 ALA A N 1
ATOM 1005 C CA . ALA A 1 127 ? -10.006 21.735 2.855 1.00 45.69 127 ALA A CA 1
ATOM 1006 C C . ALA A 1 127 ? -10.663 22.695 1.840 1.00 45.69 127 ALA A C 1
ATOM 1008 O O . ALA A 1 127 ? -10.593 23.912 1.992 1.00 45.69 127 ALA A O 1
ATOM 1009 N N . GLY A 1 128 ? -11.301 22.154 0.798 1.00 49.25 128 GLY A N 1
ATOM 1010 C CA . GLY A 1 128 ? -12.156 22.928 -0.114 1.00 49.25 128 GLY A CA 1
ATOM 1011 C C . GLY A 1 128 ? -12.016 22.641 -1.610 1.00 49.25 128 GLY A C 1
ATOM 1012 O O . GLY A 1 128 ? -12.763 23.226 -2.390 1.00 49.25 128 GLY A O 1
ATOM 1013 N N . GLY A 1 129 ? -11.107 21.760 -2.030 1.00 50.00 129 GLY A N 1
ATOM 1014 C CA . GLY A 1 129 ? -11.047 21.310 -3.424 1.00 50.00 129 GLY A CA 1
ATOM 1015 C C . GLY A 1 129 ? -12.153 20.305 -3.753 1.00 50.00 129 GLY A C 1
ATOM 1016 O O . GLY A 1 129 ? -12.490 19.452 -2.931 1.00 50.00 129 GLY A O 1
ATOM 1017 N N . GLU A 1 130 ? -12.717 20.394 -4.960 1.00 48.81 130 GLU A N 1
ATOM 1018 C CA . GLU A 1 130 ? -13.559 19.336 -5.520 1.00 48.81 130 GLU A CA 1
ATOM 1019 C C . GLU A 1 130 ? -12.777 18.013 -5.464 1.00 48.81 130 GLU A C 1
ATOM 1021 O O . GLU A 1 130 ? -11.604 17.975 -5.839 1.00 48.81 130 GLU A O 1
ATOM 1026 N N . ALA A 1 131 ? -13.384 16.955 -4.914 1.00 50.56 131 ALA A N 1
ATOM 1027 C CA . ALA A 1 131 ? -12.704 15.674 -4.744 1.00 50.56 131 ALA A CA 1
ATOM 1028 C C . ALA A 1 131 ? -12.134 15.221 -6.105 1.00 50.56 131 ALA A C 1
ATOM 1030 O O . ALA A 1 131 ? -12.913 15.091 -7.051 1.00 50.56 131 ALA A O 1
ATOM 1031 N N . PRO A 1 132 ? -10.813 14.979 -6.226 1.00 55.16 132 PRO A N 1
ATOM 1032 C CA . PRO A 1 132 ? -10.158 14.779 -7.523 1.00 55.16 132 PRO A CA 1
ATOM 1033 C C . PRO A 1 132 ? -10.579 13.487 -8.239 1.00 55.16 132 PRO A C 1
ATOM 1035 O O . PRO A 1 132 ? -10.236 13.285 -9.399 1.00 55.16 132 PRO A O 1
ATOM 1038 N N . TYR A 1 133 ? -11.348 12.628 -7.568 1.00 51.81 133 TYR A N 1
ATOM 1039 C CA . TYR A 1 133 ? -11.860 11.380 -8.112 1.00 51.81 133 TYR A CA 1
ATOM 1040 C C . TYR A 1 133 ? -13.374 11.309 -7.869 1.00 51.81 133 TYR A C 1
ATOM 1042 O O . TYR A 1 133 ? -13.821 11.083 -6.740 1.00 51.81 133 TYR A O 1
ATOM 1050 N N . ARG A 1 134 ? -14.153 11.535 -8.932 1.00 38.97 134 ARG A N 1
ATOM 1051 C CA . ARG A 1 134 ? -15.568 11.159 -9.055 1.00 38.97 134 ARG A CA 1
ATOM 1052 C C . ARG A 1 134 ? -15.693 10.019 -10.052 1.00 38.97 134 ARG A C 1
ATOM 1054 O O . ARG A 1 134 ? -14.997 10.087 -11.088 1.00 38.97 134 ARG A O 1
#

Radius of gyration: 26.32 Å; chains: 1; bounding box: 60×40×77 Å

pLDDT: mean 83.03, std 14.91, range [38.97, 98.12]

Sequence (134 aa):
MAERSYRDEDIAALRTELEALRGLVSTLDAEVRRAQQHVDLTMRGQLRCRACRGRRIGHVPKVLDRGEGDSREDMALFKPSWWYGETQGHLEAYVCMSCGLVELWVRDAGALVEHKDFLIVHDGDAAGGEAPYR

Foldseek 3Di:
DVVVVVVVVVVVVVVVVVVVVVVVVVVVVVVVVVVVVVPPCDCVRPCAHNPPRANPKDKFQFDWDQDPPRDTDGDAQDDDPPVDDDGAFGWIWIARPPPGDIDIHGPPVVPDDDDPPRHDDDDPPPPPDDDPPD

Secondary structure (DSSP, 8-state):
-HHHHHHHHHHHHHHHHHHHHHHHHHHHHHHHHHHHHHS--SHHHHSS-TTT----EEEESS-EEE-GGG-EEE-EEE---TTS---EEEEEEEEETTT--EEEEETTGGGPPPBTTTB----TT-TTSPPS--

=== Feature glossary ===
Reading guide. The protein is described through the following features:

Foldseek 3Di. A 3Di character summarizes, for each residue, the relative orientation of the Cα frame of its nearest spatial neighbor. Because it encodes fold topology rather than chemistry, 3Di alignments detect remote structural similarity that sequence alignment misses.

Contact-map, Ramachandran, and PAE plots. Plot images: a contact map (which residues are close in 3D, as an N×N binary image), a Ramachandran scatter (backbone torsion angles, revealing secondary-structure composition at a glance), and — for AlphaFold structures — a PAE heatmap (pairwise prediction confidence).

Radius of gyration, Cα contacts, bounding box. Radius of gyration (Rg) is the root-mean-square distance of Cα atoms from their centroid — a single number for overall size and compactness. A globular domain of N residues has Rg ≈ 2.2·N^0.38 Å; an extended or disordered chain has a much larger Rg. The Cα contact count is the number of residue pairs whose Cα atoms are within 8 Å and are more than four positions apart in sequence — a standard proxy for tertiary packing density. The bounding box is the smallest axis-aligned box enclosing all Cα atoms.

Secondary structure (8-state, DSSP). Eight-state secondary structure (DSSP): H is the canonical α-helix, G the tighter 3₁₀-helix, I the wider π-helix; E/B are β-structure, T and S are turns and bends, and '-' is everything else. DSSP derives these from the pattern of main-chain N–H···O=C hydrogen bonds, not from the sequence.

B-factor. B-factor (Debye–Waller factor) reflects atomic displacement in the crystal lattice. It is an experimental observable (units Å²), not a prediction; low values mean the atom is pinned down, high values mean it moves or is heterogeneous across the crystal.

pLDDT. pLDDT is the predicted lDDT-Cα score: AlphaFold's confidence that the local environment of each residue (all inter-atomic distances within 15 Å) is correctly placed. It is a per-residue number between 0 and 100, with higher meaning more reliable.

Nearest PDB structures. Nearest PDB neighbors are the top structural matches found by Foldseek when searching this structure against the entire Protein Data Bank. Each hit reports a TM-score (0 to 1; >0.5 almost always implies the same fold) and an E-value. These are *structural* homologs — they may share no detectable sequence similarity.

Solvent-accessible surface area. Accessible surface area quantifies burial. A residue with SASA near zero is packed into the hydrophobic core; one with SASA >100 Å² sits on the surface. Computed here via the Shrake–Rupley numerical algorithm with a 1.4 Å probe.

Rendered structure images. Structure images are PyMOL renders from six orthogonal camera directions. Cartoon representation draws helices as coils and strands as arrows; sticks shows the backbone as bonds; surface shows the solvent-excluded envelope. Rainbow coloring maps sequence position to hue (blue→red, N→C); chain coloring assigns a distinct color per polypeptide.

Backbone torsions (φ/ψ). φ (phi) and ψ (psi) are the two rotatable backbone dihedrals per residue: φ is the C(i-1)–N–Cα–C torsion, ψ is the N–Cα–C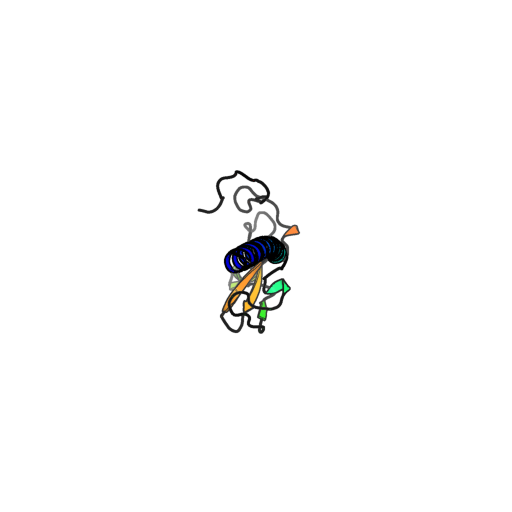–N(i+1) torsion, both in degrees on (−180°, 180°]. α-helical residues cluster near (−60°, −45°); β-strand residues near (−120°, +130°). A Ramachandran plot is simply a scatter of (φ, ψ) for every residue.

Predicted aligned error. Predicted Aligned Error (PAE) is an AlphaFold confidence matrix: entry (i, j) is the expected error in the position of residue j, in ångströms, when the prediction is superimposed on the true structure at residue i. Low PAE within a block of residues means that block is internally rigid and well-predicted; high PAE between two blocks means their relative placement is uncertain even if each block individually is confident.

mmCIF coordinates. Structure coordinates are given as an mmCIF _atom_site loop: one row per atom with element, residue name, chain id, sequence number, and x/y/z position in Å. Only the four main-chain atoms per residue are included here; side chains are omitted to keep the record compact.

InterPro / GO / CATH / organism. Database cross-references. InterPro integrates a dozen domain/family signature databases into unified entries with residue-range hits. GO terms attach function/process/location labels with evidence codes. CATH codes position the fold in a four-level structural taxonomy. Organism is the NCBI-taxonomy species name.

Secondary structure (3-state, P-SEA). SS3 is a coarse helix/strand/coil call (letters a/b/c) made by the P-SEA algorithm from inter-Cα distances and dihedrals. It is less detailed than DSSP but needs only Cα positions.

Sequence. Sequence gives the chain of amino acids in standard one-letter code (A=alanine, C=cysteine, …, Y=tyrosine), read N→C. It is the only feature that is directly encoded by the gene; all structural features are derived from the folded form of this sequence.